Protein AF-A0A9D5NIS6-F1 (afdb_monomer_lite)

Radius of gyration: 20.01 Å; chains: 1; bounding box: 61×22×55 Å

Sequence (106 aa):
MIVLRYNKWENFHKVIKKAMIVCENSGYLVYDHFPEVKKTISMPKKASKKIIDYKLSRYACYLIAQNGDSRKKTIAFAQTYFAIQTRKMEIREKENKIYNRNNLKR

Secondary structure (DSSP, 8-state):
-GGGT-SSHHHHHHHHHHHHHHHHHTT--HHHHS-EEEEEEE-GGG-EEEEEEE---HHHHHHHHHTS-TTSHHHHHHHHHHHHHHHHHHHHHHHHHHHHHHHTT-

Structure (mmCIF, N/CA/C/O backbone):
data_AF-A0A9D5NIS6-F1
#
_entry.id   AF-A0A9D5NIS6-F1
#
loop_
_atom_site.group_PDB
_atom_site.id
_atom_site.type_symbol
_atom_site.label_atom_id
_atom_site.label_alt_id
_atom_site.label_comp_id
_atom_site.label_asym_id
_atom_site.label_entity_id
_atom_site.label_seq_id
_atom_site.pdbx_PDB_ins_code
_atom_site.Cartn_x
_atom_site.Cartn_y
_atom_site.Cartn_z
_atom_site.occupancy
_atom_site.B_iso_or_equiv
_atom_site.auth_seq_id
_atom_site.auth_comp_id
_atom_site.auth_asym_id
_atom_site.auth_atom_id
_atom_site.pdbx_PDB_model_num
ATOM 1 N N . MET A 1 1 ? 10.556 8.142 -10.037 1.00 57.53 1 MET A N 1
ATOM 2 C CA . MET A 1 1 ? 10.728 7.289 -8.830 1.00 57.53 1 MET A CA 1
ATOM 3 C C . MET A 1 1 ? 11.144 8.014 -7.552 1.00 57.53 1 MET A C 1
ATOM 5 O O . MET A 1 1 ? 11.135 7.397 -6.491 1.00 57.53 1 MET A O 1
ATOM 9 N N . ILE A 1 2 ? 11.460 9.309 -7.627 1.00 59.16 2 ILE A N 1
ATOM 10 C CA . ILE A 1 2 ? 11.933 10.142 -6.509 1.00 59.16 2 ILE A CA 1
ATOM 11 C C . ILE A 1 2 ? 10.962 10.130 -5.308 1.00 59.16 2 ILE A C 1
ATOM 13 O O . ILE A 1 2 ? 11.401 10.101 -4.163 1.00 59.16 2 ILE A O 1
ATOM 17 N N . VAL A 1 3 ? 9.651 10.033 -5.563 1.00 68.12 3 VAL A N 1
ATOM 18 C CA . VAL A 1 3 ? 8.590 10.059 -4.536 1.00 68.12 3 VAL A CA 1
ATOM 19 C C . VAL A 1 3 ? 8.669 8.876 -3.560 1.00 68.12 3 VAL A C 1
ATOM 21 O O . VAL A 1 3 ? 8.568 9.053 -2.349 1.00 68.12 3 VAL A O 1
ATOM 24 N N . LEU A 1 4 ? 8.908 7.658 -4.056 1.00 78.19 4 LEU A N 1
ATOM 25 C CA . LEU A 1 4 ? 8.962 6.450 -3.219 1.00 78.19 4 LEU A CA 1
ATOM 26 C C . LEU A 1 4 ? 10.390 6.060 -2.817 1.00 78.19 4 LEU A C 1
ATOM 28 O O . LEU A 1 4 ? 10.577 5.053 -2.146 1.00 78.19 4 LEU A O 1
ATOM 32 N N . ARG A 1 5 ? 11.397 6.860 -3.204 1.00 82.25 5 ARG A N 1
ATOM 33 C CA . ARG A 1 5 ? 12.815 6.703 -2.822 1.00 82.25 5 ARG A CA 1
ATOM 34 C C . ARG A 1 5 ? 13.408 5.317 -3.135 1.00 82.25 5 ARG A C 1
ATOM 36 O O . ARG A 1 5 ? 14.208 4.775 -2.366 1.00 82.25 5 ARG A O 1
ATOM 43 N N . TYR A 1 6 ? 13.009 4.716 -4.258 1.00 85.38 6 TYR A N 1
ATOM 44 C CA . TYR A 1 6 ? 13.671 3.530 -4.815 1.00 85.38 6 TYR A CA 1
ATOM 45 C C . TYR A 1 6 ? 14.765 3.964 -5.793 1.00 85.38 6 TYR A C 1
ATOM 47 O O . TYR A 1 6 ? 14.485 4.676 -6.753 1.00 85.38 6 TYR A O 1
ATOM 55 N N . ASN A 1 7 ? 15.997 3.505 -5.554 1.00 83.56 7 ASN A N 1
ATOM 56 C CA . ASN A 1 7 ? 17.171 3.883 -6.355 1.00 83.56 7 ASN A CA 1
ATOM 57 C C . ASN A 1 7 ? 17.290 3.079 -7.661 1.00 83.56 7 ASN A C 1
ATOM 59 O O . ASN A 1 7 ? 17.990 3.495 -8.574 1.00 83.56 7 ASN A O 1
ATOM 63 N N . LYS A 1 8 ? 16.638 1.911 -7.735 1.00 87.19 8 LYS A N 1
ATOM 64 C CA . LYS A 1 8 ? 16.667 0.990 -8.879 1.00 87.19 8 LYS A CA 1
ATOM 65 C C . LYS A 1 8 ? 15.246 0.575 -9.245 1.00 87.19 8 LYS A C 1
ATOM 67 O O . LYS A 1 8 ? 14.458 0.269 -8.341 1.00 87.19 8 LYS A O 1
ATOM 72 N N . TRP A 1 9 ? 14.937 0.545 -10.543 1.00 85.44 9 TRP A N 1
ATOM 73 C CA . TRP A 1 9 ? 13.610 0.181 -11.051 1.00 85.44 9 TRP A CA 1
ATOM 74 C C . TRP A 1 9 ? 13.219 -1.236 -10.629 1.00 85.44 9 TRP A C 1
ATOM 76 O O . TRP A 1 9 ? 12.103 -1.459 -10.171 1.00 85.44 9 TRP A O 1
ATOM 86 N N . GLU A 1 10 ? 14.164 -2.171 -10.671 1.00 87.31 10 GLU A N 1
ATOM 87 C CA . GLU A 1 10 ? 13.956 -3.587 -10.367 1.00 87.31 10 GLU A CA 1
ATOM 88 C C . GLU A 1 10 ? 13.456 -3.793 -8.930 1.00 87.31 10 GLU A C 1
ATOM 90 O O . GLU A 1 10 ? 12.585 -4.624 -8.675 1.00 87.31 10 GLU A O 1
ATOM 95 N N . ASN A 1 11 ? 13.961 -2.998 -7.982 1.00 90.00 11 ASN A N 1
ATOM 96 C CA . ASN A 1 11 ? 13.547 -3.083 -6.582 1.00 90.00 11 ASN A CA 1
ATOM 97 C C . ASN A 1 11 ? 12.108 -2.609 -6.376 1.00 90.00 11 ASN A C 1
ATOM 99 O O . ASN A 1 11 ? 11.386 -3.179 -5.566 1.00 90.00 11 ASN A O 1
ATOM 103 N N . PHE A 1 12 ? 11.680 -1.585 -7.108 1.00 90.88 12 PHE A N 1
ATOM 104 C CA . PHE A 1 12 ? 10.293 -1.137 -7.058 1.00 90.88 12 PHE A CA 1
ATOM 105 C C . PHE A 1 12 ? 9.363 -2.043 -7.855 1.00 90.88 12 PHE A C 1
ATOM 107 O O . PHE A 1 12 ? 8.235 -2.276 -7.436 1.00 90.88 12 PHE A O 1
ATOM 114 N N . HIS A 1 13 ? 9.833 -2.601 -8.969 1.00 91.62 13 HIS A N 1
ATOM 115 C CA . HIS A 1 13 ? 9.058 -3.546 -9.757 1.00 91.62 13 HIS A CA 1
ATOM 116 C C . HIS A 1 13 ? 8.655 -4.766 -8.915 1.00 91.62 13 HIS A C 1
ATOM 118 O O . HIS A 1 13 ? 7.512 -5.208 -8.982 1.00 91.62 13 HIS A O 1
ATOM 124 N N . LYS A 1 14 ? 9.538 -5.235 -8.019 1.00 93.19 14 LYS A N 1
ATOM 125 C CA . LYS A 1 14 ? 9.195 -6.256 -7.012 1.00 93.19 14 LYS A CA 1
ATOM 126 C C . LYS A 1 14 ? 8.031 -5.835 -6.105 1.00 93.19 14 LYS A C 1
ATOM 128 O O . LYS A 1 14 ? 7.193 -6.666 -5.775 1.00 93.19 14 LYS A O 1
ATOM 133 N N . VAL A 1 15 ? 7.955 -4.562 -5.714 1.00 95.25 15 VAL A N 1
ATOM 134 C CA . VAL A 1 15 ? 6.851 -4.027 -4.895 1.00 95.25 15 VAL A CA 1
ATOM 135 C C . VAL A 1 15 ? 5.555 -3.965 -5.694 1.00 95.25 15 VAL A C 1
ATOM 137 O O . VAL A 1 15 ? 4.517 -4.361 -5.176 1.00 95.25 15 VAL A O 1
ATOM 140 N N . ILE A 1 16 ? 5.612 -3.548 -6.962 1.00 95.31 16 ILE A N 1
ATOM 141 C CA . ILE A 1 16 ? 4.450 -3.595 -7.862 1.00 95.31 16 ILE A CA 1
ATOM 142 C C . ILE A 1 16 ? 3.931 -5.031 -7.971 1.00 95.31 16 ILE A C 1
ATOM 144 O O . ILE A 1 16 ? 2.740 -5.256 -7.798 1.00 95.31 16 ILE A O 1
ATOM 148 N N . LYS A 1 17 ? 4.814 -6.015 -8.185 1.00 95.94 17 LYS A N 1
ATOM 149 C CA . LYS A 1 17 ? 4.416 -7.429 -8.274 1.00 95.94 17 LYS A CA 1
ATOM 150 C C . LYS A 1 17 ? 3.767 -7.939 -6.987 1.00 95.94 17 LYS A C 1
ATOM 152 O O . LYS A 1 17 ? 2.745 -8.609 -7.062 1.00 95.94 17 LYS A O 1
ATOM 157 N N . LYS A 1 18 ? 4.286 -7.563 -5.813 1.00 97.12 18 LYS A N 1
ATOM 158 C CA . LYS A 1 18 ? 3.616 -7.853 -4.533 1.00 97.12 18 LYS A CA 1
ATOM 159 C C . LYS A 1 18 ? 2.228 -7.213 -4.457 1.00 97.12 18 LYS A C 1
ATOM 161 O O . LYS A 1 18 ? 1.276 -7.877 -4.071 1.00 97.12 18 LYS A O 1
ATOM 166 N N . ALA A 1 19 ? 2.103 -5.949 -4.855 1.00 97.69 19 ALA A N 1
ATOM 167 C CA . ALA A 1 19 ? 0.827 -5.242 -4.851 1.00 97.69 19 ALA A CA 1
ATOM 168 C C . ALA A 1 19 ? -0.201 -5.861 -5.819 1.00 97.69 19 ALA A C 1
ATOM 170 O O . ALA A 1 19 ? -1.379 -5.909 -5.486 1.00 97.69 19 ALA A O 1
ATOM 171 N N . MET A 1 20 ? 0.235 -6.382 -6.972 1.00 97.75 20 MET A N 1
ATOM 172 C CA . MET A 1 20 ? -0.620 -7.131 -7.902 1.00 97.75 20 MET A CA 1
ATOM 173 C C . MET A 1 20 ? -1.167 -8.416 -7.267 1.00 97.75 20 MET A C 1
ATOM 175 O O . MET A 1 20 ? -2.362 -8.663 -7.360 1.00 97.75 20 MET A O 1
ATOM 179 N N . ILE A 1 21 ? -0.328 -9.183 -6.560 1.00 98.12 21 ILE A N 1
ATOM 180 C CA . ILE A 1 21 ? -0.770 -10.393 -5.840 1.00 98.12 21 ILE A CA 1
ATOM 181 C C . ILE A 1 21 ? -1.805 -10.032 -4.766 1.00 98.12 21 ILE A C 1
ATOM 183 O O . ILE A 1 21 ? -2.824 -10.697 -4.629 1.00 98.12 21 ILE A O 1
ATOM 187 N N . VAL A 1 22 ? -1.584 -8.947 -4.016 1.00 98.00 22 VAL A N 1
ATOM 188 C CA . VAL A 1 22 ? -2.554 -8.486 -3.007 1.00 98.00 22 VAL A CA 1
ATOM 189 C C . VAL A 1 22 ? -3.870 -8.040 -3.649 1.00 98.00 22 VAL A C 1
ATOM 191 O O . VAL A 1 22 ? -4.932 -8.311 -3.095 1.00 98.00 22 VAL A O 1
ATOM 194 N N . CYS A 1 23 ? -3.812 -7.386 -4.811 1.00 98.06 23 CYS A N 1
ATOM 195 C CA . CYS A 1 23 ? -4.987 -6.976 -5.583 1.00 98.06 23 CYS A CA 1
ATOM 196 C C . CYS A 1 23 ? -5.840 -8.187 -5.981 1.00 98.06 23 CYS A C 1
ATOM 198 O O . CYS A 1 23 ? -7.039 -8.205 -5.710 1.00 98.06 23 CYS A O 1
ATOM 200 N N . GLU A 1 24 ? -5.200 -9.210 -6.548 1.00 97.88 24 GLU A N 1
ATOM 201 C CA . GLU A 1 24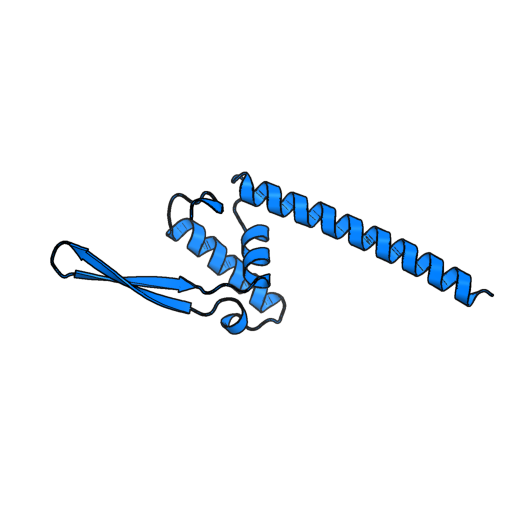 ? -5.838 -10.468 -6.943 1.00 97.88 24 GLU A CA 1
ATOM 202 C C . GLU A 1 24 ? -6.437 -11.201 -5.737 1.00 97.88 24 GLU A C 1
ATOM 204 O O . GLU A 1 24 ? -7.617 -11.543 -5.743 1.00 97.88 24 GLU A O 1
ATOM 209 N N . ASN A 1 25 ? -5.674 -11.333 -4.647 1.00 97.94 25 ASN A N 1
ATOM 210 C CA . ASN A 1 25 ? -6.152 -11.948 -3.404 1.00 97.94 25 ASN A CA 1
ATOM 211 C C . ASN A 1 25 ? -7.309 -11.175 -2.750 1.00 97.94 25 ASN A C 1
ATOM 213 O O . ASN A 1 25 ? -8.064 -11.744 -1.966 1.00 97.94 25 ASN A O 1
ATOM 217 N N . SER A 1 26 ? -7.450 -9.883 -3.054 1.00 96.69 26 SER A N 1
ATOM 218 C CA . SER A 1 26 ? -8.566 -9.046 -2.597 1.00 96.69 26 SER A CA 1
ATOM 219 C C . SER A 1 26 ? -9.798 -9.145 -3.510 1.00 96.69 26 SER A C 1
ATOM 221 O O . SER A 1 26 ? -10.771 -8.429 -3.287 1.00 96.69 26 SER A O 1
ATOM 223 N N . GLY A 1 27 ? -9.762 -10.005 -4.536 1.00 96.94 27 GLY A N 1
ATOM 224 C CA . GLY A 1 27 ? -10.859 -10.230 -5.478 1.00 96.94 27 GLY A CA 1
ATOM 225 C C . GLY A 1 27 ? -10.950 -9.210 -6.616 1.00 96.94 27 GLY A C 1
ATOM 226 O O . GLY A 1 27 ? -11.944 -9.205 -7.338 1.00 96.94 27 GLY A O 1
ATOM 227 N N . TYR A 1 28 ? -9.944 -8.346 -6.793 1.00 96.88 28 TYR A N 1
ATOM 228 C CA . TYR A 1 28 ? -9.929 -7.347 -7.864 1.00 96.88 28 TYR A CA 1
ATOM 229 C C . TYR A 1 28 ? -9.116 -7.818 -9.070 1.00 96.88 28 TYR A C 1
ATOM 231 O O . TYR A 1 28 ? -8.026 -8.379 -8.929 1.00 96.88 28 TYR A O 1
ATOM 239 N N . LEU A 1 29 ? -9.597 -7.499 -10.273 1.00 96.00 29 LEU A N 1
ATOM 240 C CA . LEU A 1 29 ? -8.865 -7.757 -11.509 1.00 96.00 29 LEU A CA 1
ATOM 241 C C . LEU A 1 29 ? -7.602 -6.889 -11.564 1.00 96.00 29 LEU A C 1
ATOM 243 O O . LEU A 1 29 ? -7.659 -5.659 -11.583 1.00 96.00 29 LEU A O 1
ATOM 247 N N . VAL A 1 30 ? -6.436 -7.535 -11.637 1.00 96.69 30 VAL A N 1
ATOM 248 C CA . VAL A 1 30 ? -5.139 -6.837 -11.689 1.00 96.69 30 VAL A CA 1
ATOM 249 C C . VAL A 1 30 ? -5.065 -5.881 -12.881 1.00 96.69 30 VAL A C 1
ATOM 251 O O . VAL A 1 30 ? -4.496 -4.797 -12.756 1.00 96.69 30 VAL A O 1
ATOM 254 N N . TYR A 1 31 ? -5.663 -6.251 -14.016 1.00 94.50 31 TYR A N 1
ATOM 255 C CA . TYR A 1 31 ? -5.669 -5.441 -15.235 1.00 94.50 31 TYR A CA 1
ATOM 256 C C . TYR A 1 31 ? -6.332 -4.067 -15.043 1.00 94.50 31 TYR A C 1
ATOM 258 O O . TYR A 1 31 ? -5.813 -3.072 -15.550 1.00 94.50 31 TYR A O 1
ATOM 266 N N . ASP A 1 32 ? -7.397 -3.987 -14.241 1.00 95.06 32 ASP A N 1
ATOM 267 C CA . ASP A 1 32 ? -8.141 -2.742 -14.000 1.00 95.06 32 ASP A CA 1
ATOM 268 C C . ASP A 1 32 ? -7.333 -1.741 -13.164 1.00 95.06 32 ASP A C 1
ATOM 270 O O . ASP A 1 32 ? -7.492 -0.521 -13.269 1.00 95.06 32 ASP A O 1
ATOM 274 N N . HIS A 1 33 ? -6.431 -2.253 -12.326 1.00 96.50 33 HIS A N 1
ATOM 275 C CA . HIS A 1 33 ? -5.678 -1.449 -11.370 1.00 96.50 33 HIS A CA 1
ATOM 276 C C . HIS A 1 33 ? -4.217 -1.224 -11.765 1.00 96.50 33 HIS A C 1
ATOM 278 O O . HIS A 1 33 ? -3.640 -0.201 -11.375 1.00 96.50 33 HIS A O 1
ATOM 284 N N . PHE A 1 34 ? -3.640 -2.143 -12.540 1.00 96.00 34 PHE A N 1
ATOM 285 C CA . PHE A 1 34 ? -2.255 -2.139 -13.007 1.00 96.00 34 PHE A CA 1
ATOM 286 C C . PHE A 1 34 ? -2.150 -2.370 -14.529 1.00 96.00 34 PHE A C 1
ATOM 288 O O . PHE A 1 34 ? -1.422 -3.271 -14.959 1.00 96.00 34 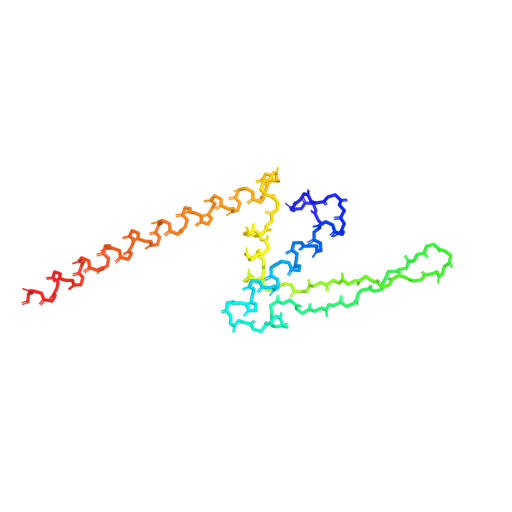PHE A O 1
ATOM 295 N N . PRO A 1 35 ? -2.827 -1.571 -15.371 1.00 93.25 35 PRO A N 1
ATOM 296 C CA . PRO A 1 35 ? -2.700 -1.698 -16.818 1.00 93.25 35 PRO A CA 1
ATOM 297 C C . PRO A 1 35 ? -1.251 -1.434 -17.251 1.00 93.25 35 PRO A C 1
ATOM 299 O O . PRO A 1 35 ? -0.680 -0.369 -16.979 1.00 93.25 35 PRO A O 1
ATOM 302 N N . GLU A 1 36 ? -0.652 -2.430 -17.906 1.00 89.12 36 GLU A N 1
ATOM 303 C CA . GLU A 1 36 ? 0.706 -2.350 -18.437 1.00 89.12 36 GLU A CA 1
ATOM 304 C C . GLU A 1 36 ? 0.741 -1.448 -19.674 1.00 89.12 36 GLU A C 1
ATOM 306 O O . GLU A 1 36 ? 0.011 -1.651 -20.644 1.00 89.12 36 GLU A O 1
ATOM 311 N N . VAL A 1 37 ? 1.640 -0.472 -19.658 1.00 84.81 37 VAL A N 1
ATOM 312 C CA . VAL A 1 37 ? 1.956 0.393 -20.791 1.00 84.81 37 VAL A CA 1
ATOM 313 C C . VAL A 1 37 ? 3.408 0.167 -21.184 1.00 84.81 37 VAL A C 1
ATOM 315 O O . VAL A 1 37 ? 4.333 0.334 -20.393 1.00 84.81 37 VAL A O 1
ATOM 318 N N . LYS A 1 38 ? 3.629 -0.240 -22.434 1.00 76.56 38 LYS A N 1
ATOM 319 C CA . LYS A 1 38 ? 4.979 -0.443 -22.965 1.00 76.56 38 LYS A CA 1
ATOM 320 C C . LYS A 1 38 ? 5.525 0.896 -23.433 1.00 76.56 38 LYS A C 1
ATOM 322 O O . LYS A 1 38 ? 4.984 1.491 -24.362 1.00 76.56 38 LYS A O 1
ATOM 327 N N . LYS A 1 39 ? 6.6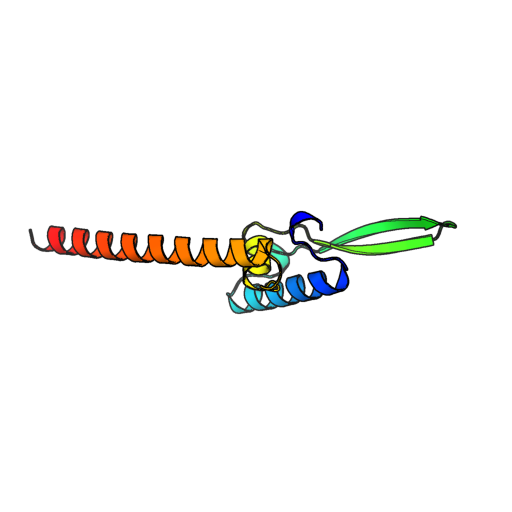16 1.352 -22.820 1.00 72.88 39 LYS A N 1
ATOM 328 C CA . LYS A 1 39 ? 7.335 2.547 -23.266 1.00 72.88 39 LYS A CA 1
ATOM 329 C C . LYS A 1 39 ? 8.609 2.132 -23.990 1.00 72.88 39 LYS A C 1
ATOM 331 O O . LYS A 1 39 ? 9.432 1.396 -23.448 1.00 72.88 39 LYS A O 1
ATOM 336 N N . THR A 1 40 ? 8.781 2.611 -25.214 1.00 72.69 40 THR A N 1
ATOM 337 C CA . THR A 1 40 ? 10.036 2.457 -25.954 1.00 72.69 40 THR A CA 1
ATOM 338 C C . THR A 1 40 ? 10.899 3.677 -25.676 1.00 72.69 40 THR A C 1
ATOM 340 O O . THR A 1 40 ? 10.458 4.803 -25.903 1.00 72.69 40 THR A O 1
ATOM 343 N N . ILE A 1 41 ? 12.115 3.472 -25.176 1.00 71.88 41 ILE A N 1
ATOM 344 C CA . ILE A 1 41 ? 13.100 4.548 -25.039 1.00 71.88 41 ILE A CA 1
ATOM 345 C C . ILE A 1 41 ? 14.194 4.401 -26.095 1.00 71.88 41 ILE A C 1
ATOM 347 O O . ILE A 1 41 ? 14.639 3.288 -26.395 1.00 71.88 41 ILE A O 1
ATOM 351 N N . SER A 1 42 ? 14.609 5.536 -26.656 1.00 73.19 42 SER A N 1
ATOM 352 C CA . SER A 1 42 ? 15.760 5.609 -27.553 1.00 73.19 42 SER A CA 1
ATOM 353 C C . SER A 1 42 ? 17.044 5.514 -26.735 1.00 73.19 42 SER A C 1
ATOM 355 O O . SER A 1 42 ? 17.196 6.203 -25.724 1.00 73.19 42 SER A O 1
ATOM 357 N N . MET A 1 43 ? 17.946 4.637 -27.154 1.00 77.56 43 MET A N 1
ATOM 358 C CA . MET A 1 43 ? 19.263 4.445 -26.559 1.00 77.56 43 MET A CA 1
ATOM 359 C C . MET A 1 43 ? 20.336 5.035 -27.490 1.00 77.56 43 MET A C 1
ATOM 361 O O . MET A 1 43 ? 20.097 5.200 -28.692 1.00 77.56 43 MET A O 1
ATOM 365 N N . PRO A 1 44 ? 21.549 5.314 -26.981 1.00 68.44 44 PRO A N 1
ATOM 366 C CA . PRO A 1 44 ? 22.683 5.662 -27.832 1.00 68.44 44 PRO A CA 1
ATOM 367 C C . PRO A 1 44 ? 22.883 4.616 -28.944 1.00 68.44 44 PRO A C 1
ATOM 369 O O . PRO A 1 44 ? 22.672 3.425 -28.718 1.00 68.44 44 PRO A O 1
ATOM 372 N N . LYS A 1 45 ? 23.322 5.051 -30.133 1.00 76.06 45 LYS A N 1
ATOM 373 C CA . LYS A 1 45 ? 23.597 4.196 -31.311 1.00 76.06 45 LYS A CA 1
ATOM 374 C C . LYS A 1 45 ? 22.370 3.525 -31.968 1.00 76.06 45 LYS A C 1
ATOM 376 O O . LYS A 1 45 ? 22.474 2.397 -32.433 1.00 76.06 45 LYS A O 1
ATOM 381 N N . LYS A 1 46 ? 21.218 4.209 -32.050 1.00 72.06 46 LYS A N 1
ATOM 382 C CA . LYS A 1 46 ? 19.971 3.714 -32.694 1.00 72.06 46 LYS A CA 1
ATOM 383 C C . LYS A 1 46 ? 19.359 2.454 -32.053 1.00 72.06 46 LYS A C 1
ATOM 385 O O . LYS A 1 46 ? 18.433 1.872 -32.612 1.00 72.06 46 LYS A O 1
ATOM 390 N N . ALA A 1 47 ? 19.832 2.034 -30.881 1.00 75.81 47 ALA A N 1
ATOM 391 C CA . ALA A 1 47 ? 19.206 0.949 -30.140 1.00 75.81 47 ALA A CA 1
ATOM 392 C C . ALA A 1 47 ? 17.909 1.439 -29.473 1.00 75.81 47 ALA A C 1
ATOM 394 O O . ALA A 1 47 ? 17.780 2.609 -29.113 1.00 75.81 47 ALA A O 1
ATOM 395 N N . SER A 1 48 ? 16.941 0.545 -29.281 1.00 73.44 48 SER A N 1
ATOM 396 C CA . SER A 1 48 ? 15.730 0.838 -28.510 1.00 73.44 48 SER A CA 1
ATOM 397 C C . SER A 1 48 ? 15.578 -0.165 -27.375 1.00 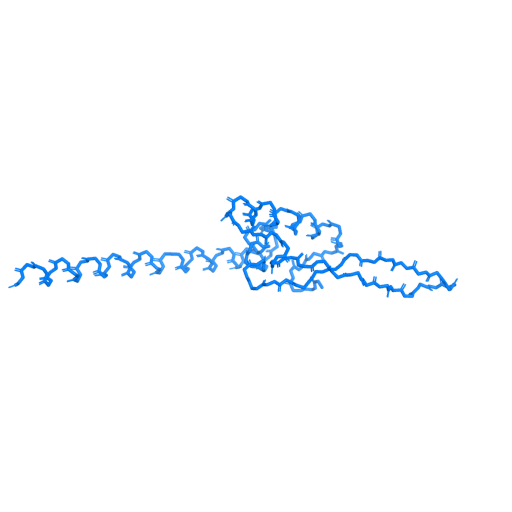73.44 48 SER A C 1
ATOM 399 O O . SER A 1 48 ? 15.883 -1.348 -27.531 1.00 73.44 48 SER A O 1
ATOM 401 N N . LYS A 1 49 ? 15.130 0.306 -26.208 1.00 76.81 49 LYS A N 1
ATOM 402 C CA . LYS A 1 49 ? 14.817 -0.555 -25.062 1.00 76.81 49 LYS A CA 1
ATOM 403 C C . LYS A 1 49 ? 13.332 -0.439 -24.750 1.00 76.81 49 LYS A C 1
ATOM 405 O O . LYS A 1 49 ? 12.828 0.662 -24.526 1.00 76.81 49 LYS A O 1
ATOM 410 N N . LYS A 1 50 ? 12.635 -1.576 -24.721 1.00 75.31 50 LYS A N 1
ATOM 411 C CA . LYS A 1 50 ? 11.266 -1.655 -24.200 1.00 75.31 50 LYS A CA 1
ATOM 412 C C . LYS A 1 50 ? 11.333 -1.698 -22.678 1.00 75.31 50 LYS A C 1
ATOM 414 O O . LYS A 1 50 ? 11.984 -2.574 -22.111 1.00 75.31 50 LYS A O 1
ATOM 419 N N . ILE A 1 51 ? 10.682 -0.742 -22.031 1.00 77.62 51 ILE A N 1
ATOM 420 C CA . ILE A 1 51 ? 10.516 -0.694 -20.581 1.00 77.62 51 ILE A CA 1
ATOM 421 C C . ILE A 1 51 ? 9.037 -0.913 -20.281 1.00 77.62 51 ILE A C 1
ATOM 423 O O . ILE A 1 51 ? 8.164 -0.298 -20.896 1.00 77.62 51 ILE A O 1
ATOM 427 N N . ILE A 1 52 ? 8.781 -1.824 -19.347 1.00 82.94 52 ILE A N 1
ATOM 428 C CA . ILE A 1 52 ? 7.458 -2.059 -18.779 1.00 82.94 52 ILE A CA 1
ATOM 429 C C . ILE A 1 52 ? 7.146 -0.895 -17.843 1.00 82.94 52 ILE A C 1
ATOM 431 O O . ILE A 1 52 ? 7.924 -0.619 -16.929 1.00 82.94 52 ILE A O 1
ATOM 435 N N . ASP A 1 53 ? 6.017 -0.239 -18.064 1.00 86.38 53 ASP A N 1
ATOM 436 C CA . ASP A 1 53 ? 5.492 0.828 -17.220 1.00 86.38 53 ASP A CA 1
ATOM 437 C C . ASP A 1 53 ? 4.018 0.530 -16.886 1.00 86.38 53 ASP A C 1
ATOM 439 O O . ASP A 1 53 ? 3.408 -0.357 -17.487 1.00 86.38 53 ASP A O 1
ATOM 443 N N . TYR A 1 54 ? 3.443 1.227 -15.908 1.00 90.38 54 TYR A N 1
ATOM 444 C CA . TYR A 1 54 ? 2.079 0.965 -15.437 1.00 90.38 54 TYR A CA 1
ATOM 445 C C . TYR A 1 54 ? 1.299 2.257 -15.213 1.00 90.38 54 TYR A C 1
ATOM 447 O O . TYR A 1 54 ? 1.774 3.172 -14.536 1.00 90.38 54 TYR A O 1
ATOM 455 N N . LYS A 1 55 ? 0.053 2.310 -15.696 1.00 91.50 55 LYS A N 1
ATOM 456 C CA . LYS A 1 55 ? -0.873 3.408 -15.380 1.00 91.50 55 LYS A CA 1
ATOM 457 C C . LYS A 1 55 ? -1.719 3.038 -14.161 1.00 91.50 55 LYS A C 1
ATOM 459 O O . LYS A 1 55 ? -2.827 2.536 -14.278 1.00 91.50 55 LYS A O 1
ATOM 464 N N . LEU A 1 56 ? -1.160 3.273 -12.979 1.00 94.62 56 LEU A N 1
ATOM 465 C CA . LEU A 1 56 ? -1.730 2.817 -11.712 1.00 94.62 56 LEU A CA 1
ATOM 466 C C . LEU A 1 56 ? -3.033 3.542 -11.349 1.00 94.62 56 LEU A C 1
ATOM 468 O O . LEU A 1 56 ? -3.110 4.772 -11.379 1.00 94.62 56 LEU A O 1
ATOM 472 N N . SER A 1 57 ? -4.030 2.774 -10.914 1.00 97.06 57 SER A N 1
ATOM 473 C CA . SER A 1 57 ? -5.199 3.323 -10.219 1.00 97.06 57 SER A CA 1
ATOM 474 C C . SER A 1 57 ? -4.835 3.830 -8.813 1.00 97.06 57 SER A C 1
ATOM 476 O O . SER A 1 57 ? -3.803 3.468 -8.240 1.00 97.06 57 SER A O 1
ATOM 478 N N . ARG A 1 58 ? -5.719 4.624 -8.193 1.00 96.19 58 ARG A N 1
ATOM 479 C CA . ARG A 1 58 ? -5.543 5.061 -6.795 1.00 96.19 58 ARG A CA 1
ATOM 480 C C . ARG A 1 58 ? -5.433 3.872 -5.832 1.00 96.19 58 ARG A C 1
ATOM 482 O O . ARG A 1 58 ? -4.590 3.894 -4.941 1.00 96.19 58 ARG A O 1
ATOM 489 N N . TYR A 1 59 ? -6.245 2.838 -6.044 1.00 96.94 59 T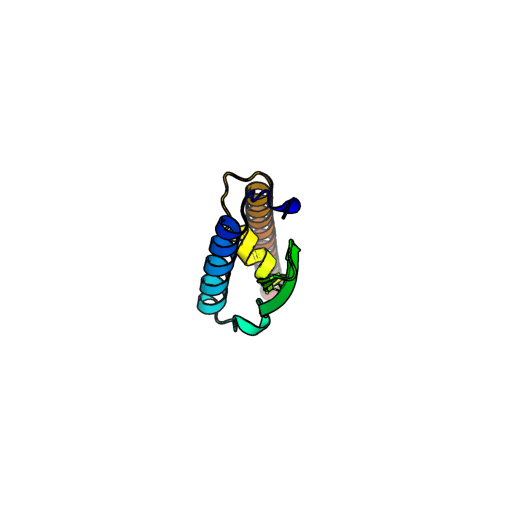YR A N 1
ATOM 490 C CA . TYR A 1 59 ? -6.208 1.617 -5.243 1.00 96.94 59 TYR A CA 1
ATOM 491 C C . TYR A 1 59 ? -4.862 0.889 -5.378 1.00 96.94 59 TYR A C 1
ATOM 493 O O . TYR A 1 59 ? -4.228 0.588 -4.369 1.00 96.94 59 TYR A O 1
ATOM 501 N N . ALA A 1 60 ? -4.345 0.734 -6.602 1.00 97.00 60 ALA A N 1
ATOM 502 C CA . ALA A 1 60 ? -3.008 0.179 -6.834 1.00 97.00 60 ALA A CA 1
ATOM 503 C C . ALA A 1 60 ? -1.907 0.968 -6.110 1.00 97.00 60 ALA A C 1
ATOM 505 O O . ALA A 1 60 ? -1.015 0.375 -5.502 1.00 97.00 60 ALA A O 1
ATOM 506 N N . CYS A 1 61 ? -1.979 2.303 -6.122 1.00 95.81 61 CYS A N 1
ATOM 507 C CA . CYS A 1 61 ? -1.042 3.149 -5.381 1.00 95.81 61 CYS A CA 1
ATOM 508 C C . CYS A 1 61 ? -1.082 2.880 -3.867 1.00 95.81 61 CYS A C 1
ATOM 510 O O . CYS A 1 61 ? -0.027 2.859 -3.230 1.00 95.81 61 CYS A O 1
ATOM 512 N N . TYR A 1 62 ? -2.263 2.639 -3.288 1.00 96.56 62 TYR A N 1
ATOM 513 C CA . TYR A 1 62 ? -2.388 2.263 -1.877 1.00 96.56 62 TYR A CA 1
ATOM 514 C C . TYR A 1 62 ? -1.770 0.898 -1.596 1.00 96.56 62 TYR A C 1
ATOM 516 O O . TYR A 1 62 ? -0.976 0.787 -0.663 1.00 96.56 62 TYR A O 1
ATOM 524 N N . LEU A 1 63 ? -2.037 -0.102 -2.437 1.00 97.50 63 LEU A N 1
ATOM 525 C CA . LEU A 1 63 ? -1.439 -1.430 -2.291 1.00 97.50 63 LEU A CA 1
ATOM 526 C C . LEU A 1 63 ? 0.092 -1.385 -2.394 1.00 97.50 63 LEU A C 1
ATOM 528 O O . LEU A 1 63 ? 0.782 -2.020 -1.598 1.00 97.50 63 LEU A O 1
ATOM 532 N N . ILE A 1 64 ? 0.641 -0.593 -3.319 1.00 96.69 64 ILE A N 1
ATOM 533 C CA . ILE A 1 64 ? 2.092 -0.374 -3.437 1.00 96.69 64 ILE A CA 1
ATOM 534 C C . ILE A 1 64 ? 2.658 0.272 -2.169 1.00 96.69 64 ILE A C 1
ATOM 536 O O . ILE A 1 64 ? 3.715 -0.142 -1.693 1.00 96.69 64 ILE A O 1
ATOM 540 N N . ALA A 1 65 ? 1.981 1.283 -1.621 1.00 95.75 65 ALA A N 1
ATOM 541 C CA . ALA A 1 65 ? 2.423 1.949 -0.401 1.00 95.75 65 ALA A CA 1
ATOM 542 C C . ALA A 1 65 ? 2.360 1.015 0.820 1.00 95.75 65 ALA A C 1
ATOM 544 O O . ALA A 1 65 ? 3.291 0.996 1.619 1.00 95.75 65 ALA A O 1
ATOM 545 N N . GLN A 1 66 ? 1.309 0.204 0.939 1.00 95.75 66 GLN A N 1
ATOM 546 C CA . GLN A 1 66 ? 1.146 -0.770 2.022 1.00 95.75 66 GLN A CA 1
ATOM 547 C C . GLN A 1 66 ? 2.211 -1.876 1.970 1.00 95.75 66 GLN A C 1
ATOM 549 O O . GLN A 1 66 ? 2.754 -2.242 3.010 1.00 95.75 66 GLN A O 1
ATOM 554 N N . ASN A 1 67 ? 2.562 -2.350 0.770 1.00 96.06 67 ASN A N 1
ATOM 555 C CA . ASN A 1 67 ? 3.494 -3.466 0.552 1.00 96.06 67 ASN A CA 1
ATOM 556 C C . ASN A 1 67 ? 4.944 -3.030 0.259 1.00 96.06 67 ASN A C 1
ATOM 558 O O . ASN A 1 67 ? 5.784 -3.849 -0.134 1.00 96.06 67 ASN A O 1
ATOM 562 N N . GLY A 1 68 ? 5.244 -1.739 0.402 1.00 94.38 68 GLY A N 1
ATOM 563 C CA . GLY A 1 68 ? 6.576 -1.187 0.183 1.00 94.38 68 GLY A CA 1
ATOM 564 C C . GLY A 1 68 ? 7.564 -1.500 1.311 1.00 94.38 68 GLY A C 1
ATOM 565 O O . GLY A 1 68 ? 7.195 -1.890 2.413 1.00 94.38 68 GLY A O 1
ATOM 566 N N . ASP A 1 69 ? 8.851 -1.267 1.047 1.00 94.88 69 ASP A N 1
ATOM 567 C CA . ASP A 1 69 ? 9.919 -1.346 2.049 1.00 94.88 69 ASP A CA 1
ATOM 568 C C . ASP A 1 69 ? 9.772 -0.238 3.109 1.00 94.88 69 ASP A C 1
ATOM 570 O O . ASP A 1 69 ? 10.011 0.940 2.820 1.00 94.88 69 ASP A O 1
ATOM 574 N N . SER A 1 70 ? 9.411 -0.619 4.337 1.00 94.38 70 SER A N 1
ATOM 575 C CA . SER A 1 70 ? 9.190 0.289 5.471 1.00 94.38 70 SER A CA 1
ATOM 576 C C . SER A 1 70 ? 10.443 1.061 5.893 1.00 94.38 70 SER A C 1
ATOM 578 O O . SER A 1 70 ? 10.332 2.125 6.498 1.00 94.38 70 SER A O 1
ATOM 580 N N . ARG A 1 71 ? 11.649 0.621 5.501 1.00 93.94 71 ARG A N 1
ATOM 581 C CA . ARG A 1 71 ? 12.891 1.392 5.721 1.00 93.94 71 ARG A CA 1
ATOM 582 C C . ARG A 1 71 ? 12.905 2.701 4.926 1.00 93.94 71 ARG A C 1
ATOM 584 O O . ARG A 1 71 ? 13.719 3.587 5.185 1.00 93.94 71 ARG A O 1
ATOM 591 N N . LYS A 1 72 ? 12.020 2.854 3.935 1.00 93.50 72 LYS A N 1
ATOM 592 C CA . LYS A 1 72 ? 11.853 4.100 3.182 1.00 93.50 72 LYS A CA 1
ATOM 593 C C . LYS A 1 72 ? 10.882 5.020 3.909 1.00 93.50 72 LYS A C 1
ATOM 595 O O . LYS A 1 72 ? 9.701 4.717 4.016 1.00 93.50 72 LYS A O 1
ATOM 600 N N . LYS A 1 73 ? 11.356 6.207 4.305 1.00 93.56 73 LYS A N 1
ATOM 601 C CA . LYS A 1 73 ? 10.570 7.207 5.057 1.00 93.56 73 LYS A CA 1
ATOM 602 C C . LYS A 1 73 ? 9.189 7.508 4.452 1.00 93.56 73 LYS A C 1
ATOM 604 O O . LYS A 1 73 ? 8.232 7.672 5.196 1.00 93.56 73 LYS A O 1
ATOM 609 N N . THR A 1 74 ? 9.066 7.573 3.124 1.00 93.00 74 THR A N 1
ATOM 610 C CA . THR A 1 74 ? 7.779 7.846 2.458 1.00 93.00 74 THR A CA 1
ATOM 611 C C . THR A 1 74 ? 6.810 6.665 2.515 1.00 93.00 74 THR A C 1
ATOM 613 O O . THR A 1 74 ? 5.611 6.883 2.654 1.00 93.00 74 THR A O 1
ATOM 616 N N . ILE A 1 75 ? 7.318 5.428 2.487 1.00 95.19 75 ILE A N 1
ATOM 617 C CA . ILE A 1 75 ? 6.518 4.218 2.714 1.00 95.19 75 ILE A CA 1
ATOM 618 C C . ILE A 1 75 ? 6.066 4.146 4.172 1.00 95.19 75 ILE A C 1
ATOM 620 O O . ILE A 1 75 ? 4.873 4.009 4.422 1.00 95.19 75 ILE A O 1
ATOM 624 N N . ALA A 1 76 ? 6.989 4.318 5.124 1.00 95.88 76 ALA A N 1
ATOM 625 C CA . ALA A 1 76 ? 6.657 4.326 6.549 1.00 95.88 76 ALA A CA 1
ATOM 626 C C . ALA A 1 76 ? 5.590 5.381 6.876 1.00 95.88 76 ALA A C 1
ATOM 628 O O . ALA A 1 76 ? 4.619 5.093 7.565 1.00 95.88 76 ALA A O 1
ATOM 629 N N . PHE A 1 77 ? 5.719 6.587 6.313 1.00 95.62 77 PHE A N 1
ATOM 630 C CA . PHE A 1 77 ? 4.721 7.641 6.478 1.00 95.62 77 PHE A CA 1
ATOM 631 C C . PHE A 1 77 ? 3.338 7.229 5.952 1.00 95.62 77 PHE A C 1
ATOM 633 O O . PHE A 1 77 ? 2.337 7.448 6.631 1.00 95.62 77 PHE A O 1
ATOM 640 N N . ALA A 1 78 ? 3.270 6.605 4.772 1.00 95.69 78 ALA A N 1
ATOM 641 C CA . ALA A 1 78 ? 2.009 6.116 4.221 1.00 95.69 78 ALA A CA 1
ATOM 642 C C . ALA A 1 78 ? 1.397 4.997 5.082 1.00 95.69 78 ALA A C 1
ATOM 644 O O . ALA A 1 78 ? 0.195 5.011 5.335 1.00 95.69 78 ALA A O 1
ATOM 645 N N . GLN A 1 79 ? 2.212 4.068 5.585 1.00 96.62 79 GLN A N 1
ATOM 646 C CA . GLN A 1 79 ? 1.764 3.007 6.494 1.00 96.62 79 GLN A CA 1
ATOM 647 C C . GLN A 1 79 ? 1.205 3.586 7.803 1.00 96.62 79 GLN A C 1
ATOM 649 O O . GLN A 1 79 ? 0.106 3.210 8.214 1.00 96.62 79 GLN A O 1
ATOM 654 N N . THR A 1 80 ? 1.886 4.568 8.403 1.00 98.12 80 THR A N 1
ATOM 655 C CA . THR A 1 80 ? 1.380 5.299 9.577 1.00 98.12 80 THR A CA 1
ATOM 656 C C . THR A 1 80 ? 0.076 6.029 9.268 1.00 98.12 80 THR A C 1
ATOM 658 O O . THR A 1 80 ? -0.863 5.979 10.062 1.00 98.12 80 THR A O 1
ATOM 661 N N . TYR A 1 81 ? -0.018 6.679 8.105 1.00 97.25 81 TYR A N 1
ATOM 662 C CA . TYR A 1 81 ? -1.251 7.328 7.672 1.00 97.25 81 TYR A CA 1
ATOM 663 C C . TYR A 1 81 ? -2.409 6.325 7.605 1.00 97.25 81 TYR A C 1
ATOM 665 O O . TYR A 1 81 ? -3.463 6.596 8.177 1.00 97.25 81 TYR A O 1
ATOM 673 N N . PHE A 1 82 ? -2.213 5.159 6.980 1.00 97.31 82 PHE A N 1
ATOM 674 C CA . PHE A 1 82 ? -3.253 4.132 6.905 1.00 97.31 82 PHE A CA 1
ATOM 675 C C . PHE A 1 82 ? -3.661 3.623 8.288 1.00 97.31 82 PHE A C 1
ATOM 677 O O . PHE A 1 82 ? -4.856 3.561 8.558 1.00 97.31 82 PHE A O 1
ATOM 684 N N . ALA A 1 83 ? -2.712 3.361 9.192 1.00 98.06 83 ALA A N 1
ATOM 685 C CA . ALA A 1 83 ? -3.026 2.949 10.562 1.00 98.06 83 ALA A CA 1
ATOM 686 C C . ALA A 1 83 ? -3.907 3.983 11.295 1.00 98.06 83 ALA A C 1
ATOM 688 O O . ALA A 1 83 ? -4.902 3.628 11.931 1.00 98.06 83 ALA A O 1
ATOM 689 N N . ILE A 1 84 ? -3.593 5.276 11.148 1.00 98.38 84 ILE A N 1
ATOM 690 C CA . ILE A 1 84 ? -4.387 6.365 11.733 1.00 98.38 84 ILE A CA 1
ATOM 691 C C . ILE A 1 84 ? -5.783 6.435 11.101 1.00 98.38 84 ILE A C 1
ATOM 693 O O . ILE A 1 84 ? -6.767 6.606 11.822 1.00 98.38 84 ILE A O 1
ATOM 697 N N . GLN A 1 85 ? -5.895 6.322 9.773 1.00 98.12 85 GLN A N 1
ATOM 698 C CA . GLN A 1 85 ? -7.197 6.377 9.100 1.00 98.12 85 GLN A CA 1
ATOM 699 C C . GLN A 1 85 ? -8.087 5.190 9.478 1.00 98.12 85 GLN A C 1
ATOM 701 O O . GLN A 1 85 ? -9.267 5.399 9.757 1.00 98.12 85 GLN A O 1
ATOM 706 N N . THR A 1 86 ? -7.527 3.981 9.570 1.00 98.00 86 THR A N 1
ATOM 707 C CA . THR A 1 86 ? -8.258 2.800 10.045 1.00 98.00 86 THR A CA 1
ATOM 708 C C . THR A 1 86 ? -8.804 3.045 11.447 1.00 98.00 86 THR A C 1
ATOM 710 O O . THR A 1 86 ? -10.005 2.907 11.668 1.00 98.00 86 THR A O 1
ATOM 713 N N . ARG A 1 87 ? -7.972 3.542 12.374 1.00 98.31 87 ARG A N 1
ATOM 714 C CA . ARG A 1 87 ? -8.416 3.827 13.744 1.00 98.31 87 ARG A CA 1
ATOM 715 C C . ARG A 1 87 ? -9.533 4.872 13.803 1.00 98.31 87 ARG A C 1
ATOM 717 O O . ARG A 1 87 ? -10.480 4.719 14.573 1.00 98.31 87 ARG A O 1
ATOM 724 N N . LYS A 1 88 ? -9.435 5.931 12.994 1.00 98.44 88 LYS A N 1
ATOM 725 C CA . LYS A 1 88 ? -10.487 6.954 12.886 1.00 98.44 88 LYS A CA 1
ATOM 726 C C . LYS A 1 88 ? -11.808 6.353 12.404 1.00 98.44 88 LYS A C 1
ATOM 728 O O . LYS A 1 88 ? -12.856 6.702 12.943 1.00 98.44 88 LYS A O 1
ATOM 733 N N . MET A 1 89 ? -11.759 5.450 11.424 1.00 98.19 89 MET A N 1
ATOM 734 C CA . MET A 1 89 ? -12.953 4.780 10.908 1.00 98.19 89 MET A CA 1
ATOM 735 C C . MET A 1 89 ? -13.576 3.845 11.951 1.00 98.19 89 MET A C 1
ATOM 737 O O . MET A 1 89 ? -14.774 3.929 12.196 1.00 98.19 89 MET A O 1
ATOM 741 N N . GLU A 1 90 ? -12.771 3.038 12.644 1.00 98.19 90 GLU A N 1
ATOM 742 C CA . GLU A 1 90 ? -13.253 2.150 13.713 1.00 98.19 90 GLU A CA 1
ATOM 743 C C . GLU A 1 90 ? -13.973 2.906 14.841 1.00 98.19 90 GLU A C 1
ATOM 745 O O . GLU A 1 90 ? -14.959 2.415 15.389 1.00 98.19 90 GLU A O 1
ATOM 750 N N . ILE A 1 91 ? -13.473 4.087 15.230 1.00 98.31 91 ILE A N 1
ATOM 751 C CA . ILE A 1 91 ? -14.118 4.929 16.251 1.00 98.31 91 ILE A CA 1
ATOM 752 C C . ILE A 1 91 ? -15.469 5.427 15.741 1.00 98.31 91 ILE A C 1
ATOM 754 O O . ILE A 1 91 ? -16.475 5.236 16.421 1.00 98.31 91 ILE A O 1
ATOM 758 N N . ARG A 1 92 ? -15.507 5.975 14.522 1.00 97.88 92 ARG A N 1
ATOM 759 C CA . ARG A 1 92 ? -16.747 6.456 13.902 1.00 97.88 92 ARG A CA 1
ATOM 760 C C . ARG A 1 92 ? -17.797 5.349 13.794 1.00 97.88 92 ARG A C 1
ATOM 762 O O . ARG A 1 92 ? -18.970 5.572 14.073 1.00 97.88 92 ARG A O 1
ATOM 769 N N . GLU A 1 93 ? -17.393 4.137 13.421 1.00 97.38 93 GLU A N 1
ATOM 770 C CA . GLU A 1 93 ? -18.304 2.991 13.372 1.00 97.38 93 GLU A CA 1
ATOM 771 C C . GLU A 1 93 ? -18.850 2.614 14.752 1.00 97.38 93 GLU A C 1
ATOM 773 O O . GLU A 1 93 ? -20.027 2.267 14.871 1.00 97.38 93 GLU A O 1
ATOM 778 N N . LYS A 1 94 ? -18.027 2.692 15.806 1.00 97.38 94 LYS A N 1
ATOM 779 C CA . LYS A 1 94 ? -18.483 2.469 17.188 1.00 97.38 94 LYS A CA 1
ATOM 780 C C . LYS A 1 94 ? -19.496 3.529 17.619 1.00 97.38 94 LYS A C 1
ATOM 782 O O . LYS A 1 94 ? -20.536 3.168 18.166 1.00 97.38 94 LYS A O 1
ATOM 787 N N . GLU A 1 95 ? -19.229 4.800 17.338 1.00 96.81 95 GLU A N 1
ATOM 788 C CA . GLU A 1 95 ? -20.136 5.916 17.641 1.00 96.81 95 GLU A CA 1
ATOM 789 C C . GLU A 1 95 ? -21.482 5.755 16.923 1.00 96.81 95 GLU A C 1
ATOM 791 O O . GLU A 1 95 ? -22.534 5.803 17.563 1.00 96.81 95 GLU A O 1
ATOM 796 N N . ASN A 1 96 ? -21.458 5.441 15.624 1.00 95.75 96 ASN A N 1
ATOM 797 C CA . ASN A 1 96 ? -22.665 5.193 14.832 1.00 95.75 96 ASN A CA 1
ATOM 798 C C . ASN A 1 96 ? -23.485 4.011 15.375 1.00 95.75 96 ASN A C 1
ATOM 800 O O . ASN A 1 96 ? -24.712 4.083 15.452 1.00 95.75 96 ASN A O 1
ATOM 804 N N . LYS A 1 97 ? -22.823 2.923 15.795 1.00 95.69 97 LYS A N 1
ATOM 805 C CA . LYS A 1 97 ? -23.499 1.768 16.411 1.00 95.69 97 LYS A CA 1
ATOM 806 C C . LYS A 1 97 ? -24.196 2.147 17.721 1.00 95.69 97 LYS A C 1
ATOM 808 O O . LYS A 1 97 ? -25.326 1.715 17.947 1.00 95.69 97 LYS A O 1
ATOM 813 N N . ILE A 1 98 ? -23.547 2.949 18.568 1.00 95.50 98 ILE A N 1
ATOM 814 C CA . ILE A 1 98 ? -24.132 3.435 19.828 1.00 95.50 98 ILE A CA 1
ATOM 815 C C . ILE A 1 98 ? -25.334 4.341 19.543 1.00 95.50 98 ILE A C 1
ATOM 817 O O . ILE A 1 98 ? -26.397 4.139 20.130 1.00 95.50 98 ILE A O 1
ATOM 821 N N . TYR A 1 99 ? -25.191 5.287 18.611 1.00 94.25 99 TYR A N 1
ATOM 822 C CA . TYR A 1 99 ? -26.271 6.184 18.198 1.00 94.25 99 TYR A CA 1
ATOM 823 C C . TYR A 1 99 ? -27.504 5.404 17.720 1.00 94.25 99 TYR A C 1
ATOM 825 O O . TYR A 1 99 ? -28.601 5.594 18.246 1.00 94.25 99 TYR A O 1
ATOM 833 N N . ASN A 1 100 ? -27.317 4.450 16.804 1.00 93.56 100 ASN A N 1
ATOM 834 C CA . ASN A 1 100 ? -28.409 3.626 16.283 1.00 93.56 100 ASN A CA 1
ATOM 835 C C . ASN A 1 100 ? -29.092 2.811 17.390 1.00 93.56 100 ASN A C 1
ATOM 837 O O . ASN A 1 100 ? -30.319 2.777 17.459 1.00 93.56 100 ASN A O 1
ATOM 841 N N . ARG A 1 101 ? -28.319 2.209 18.305 1.00 92.50 101 ARG A N 1
ATOM 842 C CA . ARG A 1 101 ? -28.873 1.443 19.434 1.00 92.50 101 ARG A CA 1
ATOM 843 C C . ARG A 1 101 ? -29.724 2.302 20.373 1.00 92.50 101 ARG A C 1
ATOM 845 O O . ARG A 1 101 ? -30.701 1.796 20.915 1.00 92.50 101 ARG A O 1
ATOM 852 N N . ASN A 1 102 ? -29.357 3.564 20.582 1.00 89.75 102 ASN A N 1
ATOM 853 C CA . ASN A 1 102 ? -30.106 4.473 21.450 1.00 89.75 102 ASN A CA 1
ATOM 854 C C . ASN A 1 102 ? -31.407 4.964 20.796 1.00 89.75 102 ASN A C 1
ATOM 856 O O . ASN A 1 102 ? -32.390 5.159 21.505 1.00 89.75 102 ASN A O 1
ATOM 860 N N . ASN A 1 103 ? -31.437 5.109 19.467 1.00 84.81 103 ASN A N 1
ATOM 861 C CA . ASN A 1 103 ? -32.654 5.472 18.733 1.00 84.81 103 ASN A CA 1
ATOM 862 C C . ASN A 1 103 ? -33.630 4.299 18.564 1.00 84.81 103 ASN A C 1
ATOM 864 O O . ASN A 1 103 ? -34.827 4.524 18.554 1.00 84.81 103 A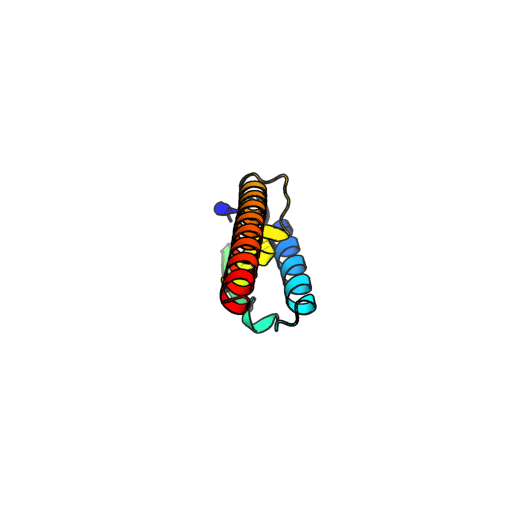SN A O 1
ATOM 868 N N . LEU A 1 104 ? -33.140 3.056 18.494 1.00 74.69 104 LEU A N 1
ATOM 869 C CA . LEU A 1 104 ? -33.974 1.839 18.467 1.00 74.69 104 LEU A CA 1
ATOM 870 C C . LEU A 1 104 ? -34.633 1.501 19.819 1.00 74.69 104 LEU A C 1
ATOM 872 O O . LEU A 1 104 ? -35.450 0.589 19.890 1.00 74.69 104 LEU A O 1
ATOM 876 N N . LYS A 1 105 ? -34.225 2.169 20.903 1.00 62.62 105 LYS A N 1
ATOM 877 C CA . LYS A 1 105 ? -34.756 1.975 22.264 1.00 62.62 105 LYS A CA 1
ATOM 878 C C . LYS A 1 105 ? -35.758 3.055 22.691 1.00 62.62 105 LYS A C 1
ATOM 880 O O . LYS A 1 105 ? -36.207 3.021 23.835 1.00 62.62 105 LYS A O 1
ATOM 885 N N . ARG A 1 106 ? -36.034 4.026 21.823 1.00 54.56 106 ARG A N 1
ATOM 886 C CA . ARG A 1 106 ? -37.074 5.046 21.988 1.00 54.56 106 ARG A CA 1
ATOM 887 C C . ARG A 1 106 ? -38.255 4.687 21.106 1.00 54.56 106 ARG A C 1
ATOM 889 O O . ARG A 1 106 ? -39.379 5.006 21.536 1.00 54.56 106 ARG A O 1
#

Foldseek 3Di:
DVLQPDPDPVLLVVLLVQLLVVCVVVVHDSCVAWPWDWDWDQDPPRDIDTDIDTPGDPSSVLSSLQSDDCVGPSSVVSVVVVVVVVVVVVVVVVVVVVVVVVVVVD

pLDDT: mean 89.86, std 10.43, range [54.56, 98.44]